Protein AF-A0A7J3J635-F1 (afdb_monomer_lite)

Structure (mmCIF, N/CA/C/O backbone):
data_AF-A0A7J3J635-F1
#
_entry.id   AF-A0A7J3J635-F1
#
loop_
_atom_site.group_PDB
_atom_site.id
_atom_site.type_symbol
_atom_site.label_atom_id
_atom_site.label_alt_id
_atom_site.label_comp_id
_atom_site.label_asym_id
_atom_site.label_entity_id
_atom_site.label_seq_id
_atom_site.pdbx_PDB_ins_code
_atom_site.Cartn_x
_atom_site.Cartn_y
_atom_site.Cartn_z
_atom_site.occupancy
_atom_site.B_iso_or_equiv
_atom_site.auth_seq_id
_atom_site.auth_comp_id
_atom_site.auth_asym_id
_atom_site.auth_atom_id
_atom_site.pdbx_PDB_model_num
ATOM 1 N N . LEU A 1 1 ? -14.406 -4.611 -4.468 1.00 80.88 1 LEU A N 1
ATOM 2 C CA . LEU A 1 1 ? -14.135 -4.874 -5.908 1.00 80.88 1 LEU A CA 1
ATOM 3 C C . LEU A 1 1 ? -15.236 -5.768 -6.477 1.00 80.88 1 LEU A C 1
ATOM 5 O O . LEU A 1 1 ? -15.612 -6.708 -5.791 1.00 80.88 1 LEU A O 1
ATOM 9 N N . LYS A 1 2 ? -15.754 -5.501 -7.689 1.00 93.38 2 LYS A N 1
ATOM 10 C CA . LYS A 1 2 ? -16.903 -6.240 -8.267 1.00 93.38 2 LYS A CA 1
ATOM 11 C C . LYS A 1 2 ? -16.662 -7.753 -8.391 1.00 93.38 2 LYS A C 1
ATOM 13 O O . LYS A 1 2 ? -17.559 -8.522 -8.088 1.00 93.38 2 LYS A O 1
ATOM 18 N N . LEU A 1 3 ? -15.454 -8.170 -8.784 1.00 95.88 3 LEU A N 1
ATOM 19 C CA . LEU A 1 3 ? -15.108 -9.591 -8.946 1.00 95.88 3 LEU A CA 1
ATOM 20 C C . LEU A 1 3 ? -15.043 -10.335 -7.606 1.00 95.88 3 LEU A C 1
ATOM 22 O O . LEU A 1 3 ? -15.633 -11.401 -7.479 1.00 95.88 3 LEU A O 1
ATOM 26 N N . LEU A 1 4 ? -14.418 -9.736 -6.586 1.00 95.38 4 LEU A N 1
ATOM 27 C CA . LEU A 1 4 ? -14.423 -10.303 -5.231 1.00 95.38 4 LEU A CA 1
ATOM 28 C C . LEU A 1 4 ? -15.845 -10.358 -4.651 1.00 95.38 4 LEU A C 1
ATOM 30 O O . LEU A 1 4 ? -16.228 -11.349 -4.042 1.00 95.38 4 LEU A O 1
ATOM 34 N N . ALA A 1 5 ? -16.656 -9.319 -4.886 1.00 93.00 5 ALA A N 1
ATOM 35 C CA . ALA A 1 5 ? -18.061 -9.297 -4.471 1.00 93.00 5 ALA A CA 1
ATOM 36 C C . ALA A 1 5 ? -18.913 -10.360 -5.192 1.00 93.00 5 ALA A C 1
ATOM 38 O O . ALA A 1 5 ? -19.912 -10.812 -4.645 1.00 93.00 5 ALA A O 1
ATOM 39 N N . ALA A 1 6 ? -18.502 -10.781 -6.391 1.00 95.31 6 ALA A N 1
ATOM 40 C CA . ALA A 1 6 ? -19.096 -11.894 -7.128 1.00 95.31 6 ALA A CA 1
ATOM 41 C C . ALA A 1 6 ? -18.564 -13.275 -6.685 1.00 95.31 6 ALA A C 1
ATOM 43 O O . ALA A 1 6 ? -18.900 -14.281 -7.302 1.00 95.31 6 ALA A O 1
ATOM 44 N N . GLY A 1 7 ? -17.741 -13.334 -5.632 1.00 95.50 7 GLY A N 1
ATOM 45 C CA . GLY A 1 7 ? -17.258 -14.577 -5.026 1.00 95.50 7 GLY A CA 1
ATOM 46 C C . GLY A 1 7 ? -15.943 -15.117 -5.587 1.00 95.50 7 GLY A C 1
ATOM 47 O O . GLY A 1 7 ? -15.506 -16.181 -5.152 1.00 95.50 7 GLY A O 1
ATOM 48 N N . LEU A 1 8 ? -15.291 -14.412 -6.519 1.00 97.75 8 LEU A N 1
ATOM 49 C CA . LEU A 1 8 ? -13.986 -14.836 -7.031 1.00 97.75 8 LEU A CA 1
ATOM 50 C C . LEU A 1 8 ? -12.904 -14.661 -5.961 1.00 97.75 8 LEU A C 1
ATOM 52 O O . LEU A 1 8 ? -12.921 -13.689 -5.201 1.00 97.75 8 LEU A O 1
ATOM 56 N N . THR A 1 9 ? -11.925 -15.566 -5.950 1.00 98.12 9 THR A N 1
ATOM 57 C CA . THR A 1 9 ? -10.706 -15.381 -5.149 1.00 98.12 9 THR A CA 1
ATOM 58 C C . THR A 1 9 ? -9.853 -14.237 -5.717 1.00 98.12 9 THR A C 1
ATOM 60 O O . THR A 1 9 ? -10.005 -13.884 -6.894 1.00 98.12 9 THR A O 1
ATOM 63 N N . PRO A 1 10 ? -8.931 -13.655 -4.930 1.00 98.25 10 PRO A N 1
ATOM 64 C CA . PRO A 1 10 ? -7.950 -12.691 -5.426 1.00 98.25 10 PRO A CA 1
ATOM 65 C C . PRO A 1 10 ? -7.209 -13.160 -6.681 1.00 98.25 10 PRO A C 1
ATOM 67 O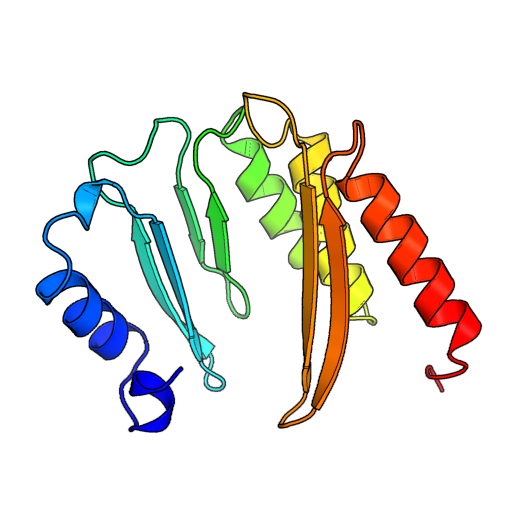 O . PRO A 1 10 ? -7.067 -12.384 -7.622 1.00 98.25 10 PRO A O 1
ATOM 70 N N . GLU A 1 11 ? -6.810 -14.430 -6.744 1.00 98.19 11 GLU A N 1
ATOM 71 C CA . GLU A 1 11 ? -6.091 -15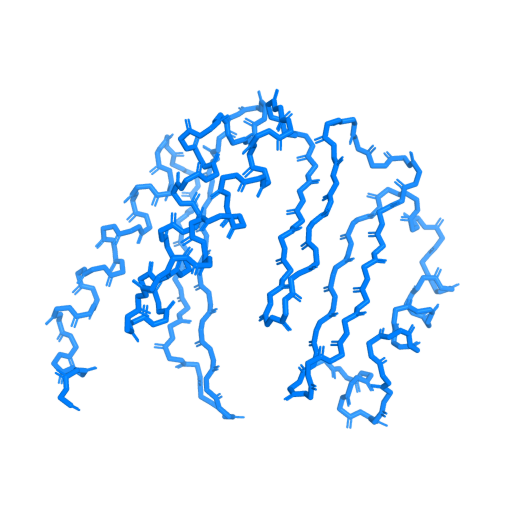.015 -7.881 1.00 98.19 11 GLU A CA 1
ATOM 72 C C . GLU A 1 11 ? -6.981 -15.088 -9.124 1.00 98.19 11 GLU A C 1
ATOM 74 O O . GLU A 1 11 ? -6.574 -14.654 -10.200 1.00 98.19 11 GLU A O 1
ATOM 79 N N . GLN A 1 12 ? -8.220 -15.572 -8.980 1.00 98.31 12 GLN A N 1
ATOM 80 C CA . GLN A 1 12 ? -9.187 -15.632 -10.082 1.00 98.31 12 GLN A CA 1
ATOM 81 C C . GLN A 1 12 ? -9.530 -14.232 -10.604 1.00 98.31 12 GLN A C 1
ATOM 83 O O . GLN A 1 12 ? -9.602 -14.007 -11.814 1.00 98.31 12 GLN A O 1
ATOM 88 N N . ALA A 1 13 ? -9.738 -13.279 -9.691 1.00 98.25 13 ALA A N 1
ATOM 89 C CA . ALA A 1 13 ? -10.004 -11.893 -10.041 1.00 98.25 13 ALA A CA 1
ATOM 90 C C . ALA A 1 13 ? -8.811 -11.280 -10.787 1.00 98.25 13 ALA A C 1
ATOM 92 O O . ALA A 1 13 ? -9.005 -10.654 -11.828 1.00 98.25 13 ALA A O 1
ATOM 93 N N . LEU A 1 14 ? -7.588 -11.503 -10.299 1.00 98.12 14 LEU A N 1
ATOM 94 C CA . LEU A 1 14 ? -6.364 -11.021 -10.928 1.00 98.12 14 LEU A CA 1
ATOM 95 C C . LEU A 1 14 ? -6.180 -11.614 -12.329 1.00 98.12 14 LEU A C 1
ATOM 97 O O . LEU A 1 14 ? -5.990 -10.864 -13.280 1.00 98.12 14 LEU A O 1
ATOM 101 N N . GLN A 1 15 ? -6.313 -12.933 -12.486 1.00 98.12 15 GLN A N 1
ATOM 102 C CA . GLN A 1 15 ? -6.205 -13.600 -13.788 1.00 98.12 15 GLN A CA 1
ATOM 103 C C . GLN A 1 15 ? -7.201 -13.041 -14.805 1.00 98.12 15 GLN A C 1
ATOM 105 O O . GLN A 1 15 ? -6.826 -12.764 -15.945 1.00 98.12 15 GLN A O 1
ATOM 110 N N . LYS A 1 16 ? -8.454 -12.823 -14.389 1.00 97.75 16 LYS A N 1
ATOM 111 C CA . LYS A 1 16 ? -9.478 -12.231 -15.253 1.00 97.75 16 LYS A CA 1
ATOM 112 C C . LYS A 1 16 ? -9.107 -10.811 -15.689 1.00 97.75 16 LYS A C 1
ATOM 114 O O . LYS A 1 16 ? -9.201 -10.506 -16.872 1.00 97.75 16 LYS A O 1
ATOM 119 N N . LEU A 1 17 ? -8.648 -9.969 -14.761 1.00 97.00 17 LEU A N 1
ATOM 120 C CA . LEU A 1 17 ? -8.222 -8.599 -15.067 1.00 97.00 17 LEU A CA 1
ATOM 121 C C . LEU A 1 17 ? -7.019 -8.574 -16.024 1.00 97.00 17 LEU A C 1
ATOM 123 O O . LEU A 1 17 ? -7.012 -7.807 -16.980 1.00 97.00 17 LEU A O 1
ATOM 127 N N . LEU A 1 18 ? -6.025 -9.439 -15.807 1.00 97.88 18 LEU A N 1
ATOM 128 C CA . LEU A 1 18 ? -4.820 -9.517 -16.641 1.00 97.88 18 LEU A CA 1
ATOM 129 C C . LEU A 1 18 ? -5.088 -10.080 -18.046 1.00 97.88 18 LEU A C 1
ATOM 131 O O . LEU A 1 18 ? -4.381 -9.735 -18.995 1.00 97.88 18 LEU A O 1
ATOM 135 N N . ALA A 1 19 ? -6.085 -10.955 -18.195 1.00 97.75 19 ALA A N 1
ATOM 136 C CA . ALA A 1 19 ? -6.508 -11.456 -19.501 1.00 97.75 19 ALA A CA 1
ATOM 137 C C . ALA A 1 19 ? -7.167 -10.358 -20.354 1.00 97.75 19 ALA A C 1
ATOM 139 O O . ALA A 1 19 ? -7.057 -10.385 -21.578 1.00 97.75 19 ALA A O 1
ATOM 140 N N . GLU A 1 20 ? -7.826 -9.393 -19.707 1.00 96.69 20 GLU A N 1
ATOM 141 C CA . GLU A 1 20 ? -8.524 -8.277 -20.353 1.00 96.69 20 GLU A CA 1
ATOM 142 C C . GLU A 1 20 ? -7.622 -7.035 -20.554 1.00 96.69 20 GLU A C 1
ATOM 144 O O . GLU A 1 20 ? -7.973 -6.162 -21.346 1.00 96.69 20 GLU A O 1
ATOM 149 N N . ASP A 1 21 ? -6.455 -6.954 -19.893 1.00 97.94 21 ASP A N 1
ATOM 150 C CA . ASP A 1 21 ? -5.494 -5.847 -20.038 1.00 97.94 21 ASP A CA 1
ATOM 151 C C . ASP A 1 21 ? -4.341 -6.198 -21.011 1.00 97.94 21 ASP A C 1
ATOM 153 O O . ASP A 1 21 ? -3.384 -6.890 -20.631 1.00 97.94 21 ASP A O 1
ATOM 157 N N . PRO A 1 22 ? -4.357 -5.699 -22.267 1.00 97.81 22 PRO A N 1
ATOM 158 C CA . PRO A 1 22 ? -3.250 -5.893 -23.204 1.00 97.81 22 PRO A CA 1
ATOM 159 C C . PRO A 1 22 ? -1.960 -5.187 -22.756 1.00 97.81 22 PRO A C 1
ATOM 161 O O . PRO A 1 22 ? -0.883 -5.545 -23.219 1.00 97.81 22 PRO A O 1
ATOM 164 N N . GLN A 1 23 ? -2.050 -4.215 -21.844 1.00 97.88 23 GLN A N 1
ATOM 165 C CA . GLN A 1 23 ? -0.922 -3.484 -21.273 1.00 97.88 23 GLN A CA 1
ATOM 166 C C . GLN A 1 23 ? -0.521 -4.009 -19.889 1.00 97.88 23 GLN A C 1
ATOM 168 O O . GLN A 1 23 ? 0.180 -3.310 -19.159 1.00 97.88 23 GLN A O 1
ATOM 173 N N . LYS A 1 24 ? -0.934 -5.224 -19.501 1.00 98.12 24 LYS A N 1
ATOM 174 C CA . LYS A 1 24 ? -0.611 -5.777 -18.178 1.00 98.12 24 LYS A CA 1
ATOM 175 C C . LYS A 1 24 ? 0.873 -5.674 -17.820 1.00 98.12 24 LYS A C 1
ATOM 177 O O . LYS A 1 24 ? 1.185 -5.373 -16.680 1.00 98.12 24 LYS A O 1
ATOM 182 N N . GLU A 1 25 ? 1.790 -5.823 -18.774 1.00 98.31 25 GLU A N 1
ATOM 183 C CA . GLU A 1 25 ? 3.229 -5.847 -18.484 1.00 98.31 25 GLU A CA 1
ATOM 184 C C . GLU A 1 25 ? 3.776 -4.535 -17.899 1.00 98.31 25 GLU A C 1
ATOM 186 O O . GLU A 1 25 ? 4.796 -4.564 -17.215 1.00 98.31 25 GLU A O 1
ATOM 191 N N . ILE A 1 26 ? 3.082 -3.404 -18.071 1.00 97.88 26 ILE A N 1
ATOM 192 C CA . ILE A 1 26 ? 3.440 -2.117 -17.443 1.00 97.88 26 ILE A CA 1
ATOM 193 C C . ILE A 1 26 ? 2.699 -1.861 -16.117 1.00 97.88 26 ILE A C 1
ATOM 195 O O . ILE A 1 26 ? 2.770 -0.760 -15.567 1.00 97.88 26 ILE A O 1
ATOM 199 N N . ARG A 1 27 ? 1.937 -2.836 -15.606 1.00 97.75 27 ARG A N 1
ATOM 200 C CA . ARG A 1 27 ? 1.123 -2.713 -14.389 1.00 97.75 27 ARG A CA 1
ATOM 201 C C . ARG A 1 27 ? 1.762 -3.433 -13.209 1.00 97.75 27 ARG A C 1
ATOM 203 O O . ARG A 1 27 ? 2.413 -4.465 -13.354 1.00 97.75 27 ARG A O 1
ATOM 210 N N . GLN A 1 28 ? 1.471 -2.919 -12.022 1.00 98.00 28 GLN A N 1
ATOM 211 C CA . GLN A 1 28 ? 1.701 -3.601 -10.757 1.00 98.00 28 GLN A CA 1
ATOM 212 C C . GLN A 1 28 ? 0.387 -3.609 -9.973 1.00 98.00 28 GLN A C 1
ATOM 214 O O . GLN A 1 28 ? -0.267 -2.571 -9.864 1.00 98.00 28 GLN A O 1
ATOM 219 N N . VAL A 1 29 ? -0.034 -4.775 -9.484 1.00 97.94 29 VAL A N 1
ATOM 220 C CA . VAL A 1 29 ? -1.340 -4.973 -8.840 1.00 97.94 29 VAL A CA 1
ATOM 221 C C . VAL A 1 29 ? -1.185 -5.910 -7.649 1.00 97.94 29 VAL A C 1
ATOM 223 O O . VAL A 1 29 ? -0.563 -6.960 -7.768 1.00 97.94 29 VAL A O 1
ATOM 226 N N . ALA A 1 30 ? -1.803 -5.560 -6.524 1.00 98.25 30 ALA A N 1
ATOM 227 C CA . ALA A 1 30 ? -1.982 -6.441 -5.377 1.00 98.25 30 ALA A CA 1
ATOM 228 C C . ALA A 1 30 ? -3.463 -6.491 -4.992 1.00 98.25 30 ALA A C 1
ATOM 230 O O . ALA A 1 30 ? -4.156 -5.472 -5.012 1.00 98.25 30 ALA A O 1
ATOM 231 N N . ILE A 1 31 ? -3.950 -7.680 -4.652 1.00 98.12 31 ILE A N 1
ATOM 232 C CA . ILE A 1 31 ? -5.322 -7.929 -4.216 1.00 98.12 31 ILE A CA 1
ATOM 233 C C . ILE A 1 31 ? -5.261 -8.794 -2.963 1.00 98.12 31 ILE A C 1
ATOM 235 O O . ILE A 1 31 ? -4.633 -9.847 -2.967 1.00 98.12 31 ILE A O 1
ATOM 239 N N . MET A 1 32 ? -5.956 -8.368 -1.915 1.00 97.19 32 MET A N 1
ATOM 240 C CA . MET A 1 32 ? -6.204 -9.150 -0.710 1.00 97.19 32 MET A CA 1
ATOM 241 C C . MET A 1 32 ? -7.705 -9.142 -0.422 1.00 97.19 32 MET A C 1
ATOM 243 O O . MET A 1 32 ? -8.376 -8.137 -0.675 1.00 97.19 32 MET A O 1
ATOM 247 N N . ASP A 1 33 ? -8.237 -10.248 0.092 1.00 95.12 33 ASP A N 1
ATOM 248 C CA . ASP A 1 33 ? -9.619 -10.315 0.569 1.00 95.12 33 ASP A CA 1
ATOM 249 C C . ASP A 1 33 ? -9.727 -10.454 2.097 1.00 95.12 33 ASP A C 1
ATOM 251 O O . ASP A 1 33 ? -8.740 -10.647 2.803 1.00 95.12 33 ASP A O 1
ATOM 255 N N . PHE A 1 34 ? -10.957 -10.380 2.615 1.00 90.69 34 PHE A N 1
ATOM 256 C CA . PHE A 1 34 ? -11.248 -10.474 4.052 1.00 90.69 34 PHE A CA 1
ATOM 257 C C . PHE A 1 34 ? -10.972 -11.855 4.670 1.00 90.69 34 PHE A C 1
ATOM 259 O O . PHE A 1 34 ? -11.058 -11.997 5.885 1.00 90.69 34 PHE A O 1
ATOM 266 N N . THR A 1 35 ? -10.672 -12.871 3.855 1.00 91.94 35 THR A N 1
ATOM 267 C CA . THR A 1 35 ? -10.267 -14.207 4.323 1.00 91.94 35 THR A CA 1
ATOM 268 C C . THR A 1 35 ? -8.747 -14.370 4.366 1.00 91.94 35 THR A C 1
ATOM 270 O O . THR A 1 35 ? -8.261 -15.441 4.714 1.00 91.94 35 THR A O 1
ATOM 273 N N . GLY A 1 36 ? -7.994 -13.324 4.006 1.00 94.75 36 GLY A N 1
ATOM 274 C CA . GLY A 1 36 ? -6.533 -13.318 4.011 1.00 94.75 36 GLY A CA 1
ATOM 275 C C . GLY A 1 36 ? -5.893 -13.913 2.755 1.00 94.75 36 GLY A C 1
ATOM 276 O O . GLY A 1 36 ? -4.662 -13.984 2.691 1.00 94.75 36 GLY A O 1
ATOM 277 N N . ARG A 1 37 ? -6.687 -14.307 1.744 1.00 97.56 37 ARG A N 1
ATOM 278 C CA . ARG A 1 37 ? -6.163 -14.732 0.434 1.00 97.56 37 ARG A CA 1
ATOM 279 C C . ARG A 1 37 ? -5.565 -13.526 -0.282 1.00 97.56 37 ARG A C 1
ATOM 281 O O . ARG A 1 37 ? -6.058 -12.405 -0.125 1.00 97.56 37 ARG A O 1
ATOM 288 N N . LYS A 1 38 ? -4.502 -13.748 -1.055 1.00 98.25 38 LYS A N 1
ATOM 289 C CA . LYS A 1 38 ? -3.646 -12.690 -1.598 1.00 98.25 38 LYS A CA 1
ATOM 290 C C . LYS A 1 38 ? -3.143 -13.064 -2.987 1.00 98.25 38 LYS A C 1
ATOM 292 O O . LYS A 1 38 ? -2.578 -14.133 -3.164 1.00 98.25 38 LYS A O 1
ATOM 297 N N . ALA A 1 39 ? -3.239 -12.132 -3.928 1.00 98.31 39 ALA A N 1
ATOM 298 C CA . ALA A 1 39 ? -2.662 -12.263 -5.258 1.00 98.31 39 ALA A CA 1
ATOM 299 C C . ALA A 1 39 ? -1.900 -10.990 -5.635 1.00 98.31 39 ALA A C 1
ATOM 301 O O . ALA A 1 39 ? -2.394 -9.881 -5.426 1.00 98.31 39 ALA A O 1
ATOM 302 N N . VAL A 1 40 ? -0.708 -11.148 -6.207 1.00 98.50 40 VAL A N 1
ATOM 303 C CA . VAL A 1 40 ? 0.145 -10.039 -6.650 1.00 98.50 40 VAL A CA 1
ATOM 304 C C . VAL A 1 40 ? 0.615 -10.299 -8.073 1.00 98.50 40 VAL A C 1
ATOM 306 O O . VAL A 1 40 ? 0.850 -11.441 -8.464 1.00 98.50 40 VAL A O 1
ATOM 309 N N . PHE A 1 41 ? 0.733 -9.235 -8.855 1.00 98.38 41 PHE A N 1
ATOM 310 C CA . PHE A 1 41 ? 1.318 -9.256 -10.183 1.00 98.38 41 PHE A CA 1
ATOM 311 C C . PHE A 1 41 ? 2.210 -8.032 -10.375 1.00 98.38 41 PHE A C 1
ATOM 313 O O . PHE A 1 41 ? 1.773 -6.896 -10.176 1.00 98.38 41 PHE A O 1
ATOM 320 N N . THR A 1 42 ? 3.438 -8.278 -10.821 1.00 98.12 42 THR A N 1
ATOM 321 C CA . THR A 1 42 ? 4.403 -7.257 -11.225 1.00 98.12 42 THR A CA 1
ATOM 322 C C . THR A 1 42 ? 4.798 -7.545 -12.672 1.00 98.12 42 THR A C 1
ATOM 324 O O . THR A 1 42 ? 5.536 -8.494 -12.937 1.00 98.12 42 THR A O 1
ATOM 327 N N . GLY A 1 43 ? 4.290 -6.744 -13.611 1.00 97.88 43 GLY A N 1
ATOM 328 C CA . GLY A 1 43 ? 4.534 -6.937 -15.038 1.00 97.88 43 GLY A CA 1
ATOM 329 C C . GLY A 1 43 ? 6.007 -6.796 -15.430 1.00 97.88 43 GLY A C 1
ATOM 330 O O . GLY A 1 43 ? 6.798 -6.122 -14.757 1.00 97.88 43 GLY A O 1
ATOM 331 N N . ALA A 1 44 ? 6.393 -7.438 -16.534 1.00 97.12 44 ALA A N 1
ATOM 332 C CA . ALA A 1 44 ? 7.782 -7.493 -16.977 1.00 97.12 44 ALA A CA 1
ATOM 333 C C . ALA A 1 44 ? 8.369 -6.104 -17.298 1.00 97.12 44 ALA A C 1
ATOM 335 O O . ALA A 1 44 ? 9.566 -5.884 -17.079 1.00 97.12 44 ALA A O 1
ATOM 336 N N . GLU A 1 45 ? 7.530 -5.160 -17.730 1.00 97.44 45 GLU A N 1
ATOM 337 C CA . GLU A 1 45 ? 7.882 -3.804 -18.171 1.00 97.44 45 GLU A CA 1
ATOM 338 C C . GLU A 1 45 ? 7.674 -2.717 -17.102 1.00 97.44 45 GLU A C 1
ATOM 340 O O . GLU A 1 45 ? 7.942 -1.541 -17.354 1.00 97.44 45 GLU A O 1
ATOM 345 N N . VAL A 1 46 ? 7.249 -3.074 -15.885 1.00 97.12 46 VAL A N 1
ATOM 346 C CA . VAL A 1 46 ? 7.234 -2.134 -14.750 1.00 97.12 46 VAL A CA 1
ATOM 347 C C . VAL A 1 46 ? 8.646 -1.547 -14.560 1.0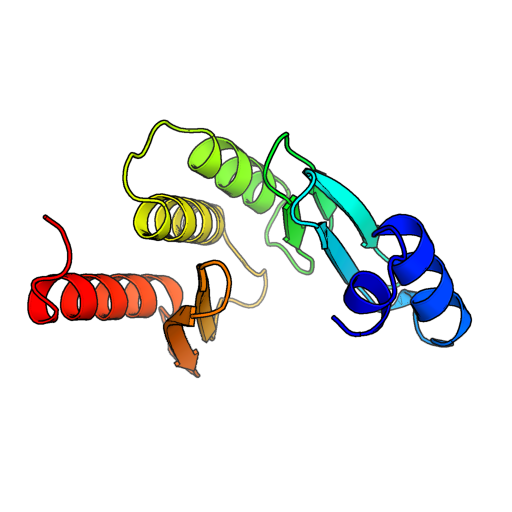0 97.12 46 VAL A C 1
ATOM 349 O O . VAL A 1 46 ? 9.634 -2.246 -14.762 1.00 97.12 46 VAL A O 1
ATOM 352 N N . PRO A 1 47 ? 8.845 -0.281 -14.182 1.00 93.88 47 PRO A N 1
ATOM 353 C CA . PRO A 1 47 ? 10.208 0.223 -14.028 1.00 93.88 47 PRO A CA 1
ATOM 354 C C . PRO A 1 47 ? 11.037 -0.564 -12.996 1.00 93.88 47 PRO A C 1
ATOM 356 O O . PRO A 1 47 ? 10.487 -1.154 -12.068 1.00 93.88 47 PRO A O 1
ATOM 359 N N . LYS A 1 48 ? 12.367 -0.581 -13.166 1.00 91.56 48 LYS A N 1
ATOM 360 C CA . LYS A 1 48 ? 13.301 -1.285 -12.266 1.00 91.56 48 LYS A CA 1
ATOM 361 C C . LYS A 1 48 ? 13.228 -0.754 -10.828 1.00 91.56 48 LYS A C 1
ATOM 363 O O . LYS A 1 48 ? 12.588 0.261 -10.560 1.00 91.56 48 LYS A O 1
ATOM 368 N N . GLU A 1 49 ? 13.887 -1.468 -9.915 1.00 94.25 49 GLU A N 1
ATOM 369 C CA . GLU A 1 49 ? 13.755 -1.254 -8.471 1.00 94.25 49 GLU A CA 1
ATOM 370 C C . GLU A 1 49 ? 12.281 -1.379 -8.040 1.00 94.25 49 GLU A C 1
ATOM 372 O O . GLU A 1 49 ? 11.667 -0.463 -7.496 1.00 94.25 49 GLU A O 1
ATOM 377 N N . ARG A 1 50 ? 11.707 -2.542 -8.367 1.00 96.00 50 ARG A N 1
ATOM 378 C CA . ARG A 1 50 ? 10.323 -2.943 -8.111 1.00 96.00 50 ARG A CA 1
ATOM 379 C C . ARG A 1 50 ? 10.284 -4.249 -7.337 1.00 96.00 50 ARG A C 1
ATOM 381 O O . ARG A 1 50 ? 11.220 -5.041 -7.434 1.00 96.00 50 ARG A O 1
ATOM 388 N N . GLY A 1 51 ? 9.182 -4.491 -6.651 1.00 96.44 51 GLY A N 1
ATOM 389 C CA . GLY A 1 51 ? 8.914 -5.774 -6.029 1.00 96.44 51 GLY A CA 1
ATOM 390 C C . GLY A 1 51 ? 7.705 -5.736 -5.116 1.00 96.44 51 GLY A C 1
ATOM 391 O O . GLY A 1 51 ? 6.948 -4.757 -5.074 1.00 96.44 51 GLY A O 1
ATOM 392 N N . GLU A 1 52 ? 7.582 -6.815 -4.362 1.00 97.50 52 GLU A N 1
ATOM 393 C CA . GLU A 1 52 ? 6.495 -7.062 -3.443 1.00 97.50 52 GLU A CA 1
ATOM 394 C C . GLU A 1 52 ? 6.984 -7.848 -2.224 1.00 97.50 52 GLU A C 1
ATOM 396 O O . GLU A 1 52 ? 7.914 -8.647 -2.314 1.00 97.50 52 GLU A O 1
ATOM 401 N N . ILE A 1 53 ? 6.327 -7.629 -1.089 1.00 98.38 53 ILE A N 1
ATOM 402 C CA . ILE A 1 53 ? 6.415 -8.466 0.105 1.00 98.38 53 ILE A CA 1
ATOM 403 C C . ILE A 1 53 ? 4.989 -8.858 0.475 1.00 98.38 53 ILE A C 1
ATOM 405 O O . ILE A 1 53 ? 4.114 -8.003 0.630 1.00 98.38 53 ILE A O 1
ATOM 409 N N . VAL A 1 54 ? 4.759 -10.163 0.582 1.00 98.38 54 VAL A N 1
ATOM 410 C CA . VAL A 1 54 ? 3.459 -10.760 0.889 1.00 98.38 54 VAL A CA 1
ATOM 411 C C . VAL A 1 54 ? 3.542 -11.329 2.301 1.00 98.38 54 VAL A C 1
ATOM 413 O O . VAL A 1 54 ? 4.163 -12.369 2.506 1.00 98.38 54 VAL A O 1
ATOM 416 N N . GLY A 1 55 ? 2.956 -10.621 3.265 1.00 97.38 55 GLY A N 1
ATOM 417 C CA . GLY A 1 55 ? 2.933 -11.020 4.670 1.00 97.38 55 GLY A CA 1
ATOM 418 C C . GLY A 1 55 ? 1.681 -11.811 5.049 1.00 97.38 55 GLY A C 1
ATOM 419 O O . GLY A 1 55 ? 0.816 -12.100 4.214 1.00 97.38 55 GLY A O 1
ATOM 420 N N . GLU A 1 56 ? 1.561 -12.135 6.337 1.00 94.88 56 GLU A N 1
ATOM 421 C CA . GLU A 1 56 ? 0.429 -12.905 6.870 1.00 94.88 56 GLU A CA 1
ATOM 422 C C . GLU A 1 56 ? -0.903 -12.162 6.691 1.00 94.88 56 GLU A C 1
ATOM 424 O O . GLU A 1 56 ? -1.864 -12.722 6.170 1.00 94.88 56 GLU A O 1
ATOM 429 N N . ASP A 1 57 ? -0.950 -10.869 7.003 1.00 94.62 57 ASP A N 1
ATOM 430 C CA . ASP A 1 57 ? -2.154 -10.030 6.958 1.00 94.62 57 ASP A CA 1
ATOM 431 C C . ASP A 1 57 ? -1.952 -8.719 6.176 1.00 94.62 57 ASP A C 1
ATOM 433 O O . ASP A 1 57 ? -2.801 -7.828 6.213 1.00 94.62 57 ASP A O 1
ATOM 437 N N . TYR A 1 58 ? -0.866 -8.613 5.400 1.00 97.69 58 TYR A N 1
ATOM 438 C CA . TYR A 1 58 ? -0.588 -7.445 4.560 1.00 97.69 58 TYR A CA 1
ATOM 439 C C . TYR A 1 58 ? 0.079 -7.789 3.219 1.00 97.69 58 TYR A C 1
ATOM 441 O O . TYR A 1 58 ? 0.558 -8.899 2.983 1.00 97.69 58 TYR A O 1
ATOM 449 N N . ILE A 1 59 ? 0.114 -6.798 2.325 1.00 98.56 59 ILE A N 1
ATOM 450 C CA . ILE A 1 59 ? 0.960 -6.792 1.129 1.00 98.56 59 ILE A CA 1
ATOM 451 C C . ILE A 1 59 ? 1.614 -5.412 1.033 1.00 98.56 59 ILE A C 1
ATOM 453 O O . ILE A 1 59 ? 0.916 -4.399 1.098 1.00 98.56 59 ILE A O 1
ATOM 457 N N . VAL A 1 60 ? 2.929 -5.365 0.828 1.00 98.31 60 VAL A N 1
ATOM 458 C CA . VAL A 1 60 ? 3.643 -4.150 0.408 1.00 98.31 60 VAL A CA 1
ATOM 459 C C . VAL A 1 60 ? 4.078 -4.341 -1.037 1.00 98.31 60 VAL A C 1
ATOM 461 O O . VAL A 1 60 ? 4.719 -5.335 -1.357 1.00 98.31 60 VAL A O 1
ATOM 464 N N . ILE A 1 61 ? 3.752 -3.395 -1.915 1.00 98.06 61 ILE A N 1
ATOM 465 C CA . ILE A 1 61 ? 4.242 -3.377 -3.298 1.00 98.06 61 ILE A CA 1
ATOM 466 C C . ILE A 1 61 ? 4.831 -2.014 -3.632 1.00 98.06 61 ILE A C 1
ATOM 468 O O . ILE A 1 61 ? 4.390 -0.991 -3.107 1.00 98.06 61 ILE A O 1
ATOM 472 N N . GLY A 1 62 ? 5.798 -1.994 -4.542 1.00 97.31 62 GLY A N 1
ATOM 473 C CA . GLY A 1 62 ? 6.361 -0.753 -5.052 1.00 97.31 62 GLY A CA 1
ATOM 474 C C . GLY A 1 62 ? 7.153 -0.936 -6.339 1.00 97.31 62 GLY A C 1
ATOM 475 O O . GLY A 1 62 ? 7.587 -2.038 -6.681 1.00 97.31 62 GLY A O 1
ATOM 476 N N . ASN A 1 63 ? 7.339 0.172 -7.047 1.00 97.25 63 ASN A N 1
ATOM 477 C CA . ASN A 1 63 ? 8.163 0.303 -8.245 1.00 97.25 63 ASN A CA 1
ATOM 478 C C . ASN A 1 63 ? 8.824 1.684 -8.264 1.00 97.25 63 ASN A C 1
ATOM 480 O O . ASN A 1 63 ? 8.416 2.563 -7.505 1.00 97.25 63 ASN A O 1
ATOM 484 N N . LEU A 1 64 ? 9.849 1.864 -9.110 1.00 96.19 64 LEU A N 1
ATOM 485 C CA . LEU A 1 64 ? 10.676 3.079 -9.115 1.00 96.19 64 LEU A CA 1
ATOM 486 C C . LEU A 1 64 ? 11.228 3.416 -7.725 1.00 96.19 64 LEU A C 1
ATOM 488 O O . LEU A 1 64 ? 11.373 4.583 -7.372 1.00 96.19 64 LEU A O 1
ATOM 492 N N . LEU A 1 65 ? 11.539 2.403 -6.923 1.00 97.62 65 LEU A N 1
ATOM 493 C CA . LEU A 1 65 ? 12.027 2.605 -5.568 1.00 97.62 65 LEU A CA 1
ATOM 494 C C . LEU A 1 65 ? 13.484 3.055 -5.591 1.00 97.62 65 LEU A C 1
ATOM 496 O O . LEU A 1 65 ? 14.254 2.744 -6.503 1.00 97.62 65 LEU A O 1
ATOM 500 N N . LYS A 1 66 ? 13.902 3.777 -4.552 1.00 97.19 66 LYS A N 1
ATOM 501 C CA . LYS A 1 66 ? 15.310 4.150 -4.403 1.00 97.19 66 LYS A CA 1
ATOM 502 C C . LYS A 1 66 ? 16.209 2.921 -4.242 1.00 97.19 66 LYS A C 1
ATOM 504 O O . LYS A 1 66 ? 17.348 2.947 -4.706 1.00 97.19 66 LYS A O 1
ATOM 509 N N . ASN A 1 67 ? 15.721 1.891 -3.550 1.00 96.06 67 ASN A N 1
ATOM 510 C CA . ASN A 1 67 ? 16.408 0.628 -3.280 1.00 96.06 67 ASN A CA 1
ATOM 511 C C . ASN A 1 67 ? 15.426 -0.409 -2.683 1.00 96.06 67 ASN A C 1
ATOM 513 O O . ASN A 1 67 ? 14.288 -0.076 -2.356 1.00 96.06 67 ASN A O 1
ATOM 517 N N . VAL A 1 68 ? 15.884 -1.654 -2.509 1.00 91.19 68 VAL A N 1
ATOM 518 C CA . VAL A 1 68 ? 15.076 -2.768 -1.967 1.00 91.19 68 VAL A CA 1
ATOM 519 C C . VAL A 1 68 ? 14.658 -2.590 -0.503 1.00 91.19 68 VAL A C 1
ATOM 521 O O . VAL A 1 68 ? 13.584 -3.055 -0.125 1.00 91.19 68 VAL A O 1
ATOM 524 N N . LYS A 1 69 ? 15.435 -1.848 0.300 1.00 97.06 69 LYS A N 1
ATOM 525 C CA . LYS A 1 69 ? 15.150 -1.640 1.728 1.00 97.06 69 LYS A CA 1
ATOM 526 C C . LYS A 1 69 ? 13.863 -0.864 1.960 1.00 97.06 69 LYS A C 1
ATOM 528 O O . LYS A 1 69 ? 13.319 -0.920 3.050 1.00 97.06 69 LYS A O 1
ATOM 533 N N . VAL A 1 70 ? 13.360 -0.145 0.953 1.00 98.44 70 VAL A N 1
ATOM 534 C CA . VAL A 1 70 ? 12.070 0.547 1.054 1.00 98.44 70 VAL A CA 1
ATOM 535 C C . VAL A 1 70 ? 10.958 -0.444 1.396 1.00 98.44 70 VAL A C 1
ATOM 537 O O . VAL A 1 70 ? 10.230 -0.217 2.355 1.00 98.44 70 VAL A O 1
ATOM 540 N N . LEU A 1 71 ? 10.867 -1.570 0.680 1.00 98.31 71 LEU A N 1
ATOM 541 C CA . LEU A 1 71 ? 9.843 -2.585 0.951 1.00 98.31 71 LEU A CA 1
ATOM 542 C C . LEU A 1 71 ? 10.107 -3.297 2.280 1.00 98.31 71 LEU A C 1
ATOM 544 O O . LEU A 1 71 ? 9.186 -3.450 3.079 1.00 98.31 71 LEU A O 1
ATOM 548 N N . GLU A 1 72 ? 11.360 -3.683 2.534 1.00 98.38 72 GLU A N 1
ATOM 549 C CA . GLU A 1 72 ? 11.767 -4.391 3.757 1.00 98.38 72 GLU A CA 1
ATOM 550 C C . GLU A 1 72 ? 11.459 -3.573 5.019 1.00 98.38 72 GLU A C 1
ATOM 552 O O . GLU A 1 72 ? 10.909 -4.102 5.982 1.00 98.38 72 GLU A O 1
ATOM 557 N N . SER A 1 73 ? 11.746 -2.270 5.002 1.00 98.56 73 SER A N 1
ATOM 558 C CA . SER A 1 73 ? 11.453 -1.368 6.115 1.00 98.56 73 SER A CA 1
ATOM 559 C C . SER A 1 73 ? 9.955 -1.171 6.323 1.00 98.56 73 SER A C 1
ATOM 561 O O . SER A 1 73 ? 9.510 -1.134 7.467 1.00 98.56 73 SER A O 1
ATOM 563 N N . MET A 1 74 ? 9.163 -1.063 5.249 1.00 98.62 74 MET A N 1
ATOM 564 C CA . MET A 1 74 ? 7.701 -0.978 5.365 1.00 98.62 74 MET A CA 1
ATOM 565 C C . MET A 1 74 ? 7.121 -2.247 5.993 1.00 98.62 74 MET A C 1
ATOM 567 O O . MET A 1 74 ? 6.318 -2.153 6.918 1.00 98.62 74 MET A O 1
ATOM 571 N N . ALA A 1 75 ? 7.542 -3.414 5.502 1.00 98.44 75 ALA A N 1
ATOM 572 C CA . ALA A 1 75 ? 7.107 -4.720 5.986 1.00 98.44 75 ALA A CA 1
ATOM 573 C C . ALA A 1 75 ? 7.477 -4.926 7.461 1.00 98.44 75 ALA A C 1
ATOM 575 O O . ALA A 1 75 ? 6.597 -5.115 8.297 1.00 98.44 75 ALA A O 1
ATOM 576 N N . SER A 1 76 ? 8.760 -4.762 7.795 1.00 98.25 76 SER A N 1
ATOM 577 C CA . SER A 1 76 ? 9.270 -4.881 9.165 1.00 98.25 76 SER A CA 1
ATOM 578 C C . SER A 1 76 ? 8.531 -3.951 10.129 1.00 98.25 76 SER A C 1
ATOM 580 O O . SER A 1 76 ? 8.069 -4.367 11.190 1.00 98.25 76 SER A O 1
ATOM 582 N N . ARG A 1 77 ? 8.316 -2.692 9.727 1.00 98.25 77 ARG A N 1
ATOM 583 C CA . ARG A 1 77 ? 7.613 -1.717 10.561 1.00 98.25 77 ARG A CA 1
ATOM 584 C C . ARG A 1 77 ? 6.124 -2.019 10.726 1.00 98.25 77 ARG A C 1
ATOM 586 O O . ARG A 1 77 ? 5.548 -1.644 11.744 1.00 98.25 77 ARG A O 1
ATOM 593 N N . PHE A 1 78 ? 5.492 -2.653 9.741 1.00 98.00 78 PHE A N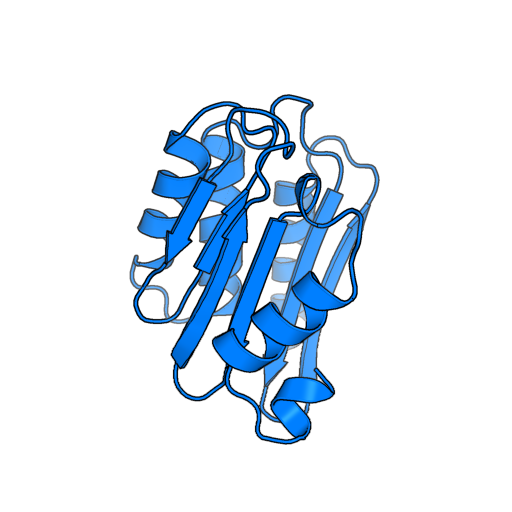 1
ATOM 594 C CA . PHE A 1 78 ? 4.105 -3.096 9.851 1.00 98.00 78 PHE A CA 1
ATOM 595 C C . PHE A 1 78 ? 3.960 -4.280 10.818 1.00 98.00 78 PHE A C 1
ATOM 597 O O . PHE A 1 78 ? 2.969 -4.356 11.540 1.00 98.00 78 PHE A O 1
ATOM 604 N N . GLU A 1 79 ? 4.947 -5.177 10.852 1.00 97.50 79 GLU A N 1
ATOM 605 C CA . GLU A 1 79 ? 4.971 -6.355 11.731 1.00 97.50 79 GLU A CA 1
ATOM 606 C C . GLU A 1 79 ? 5.259 -6.014 13.202 1.00 97.50 79 GLU A C 1
ATOM 608 O O . GLU A 1 79 ? 4.971 -6.813 14.094 1.00 97.50 79 GLU A O 1
ATOM 613 N N . GLU A 1 80 ? 5.784 -4.819 13.488 1.00 96.12 80 GLU A N 1
ATOM 614 C CA . GLU A 1 80 ? 5.922 -4.333 14.859 1.00 96.12 80 GLU A CA 1
ATOM 615 C C . GLU A 1 80 ? 4.554 -4.185 15.556 1.00 96.12 80 GLU A C 1
ATOM 617 O O . GLU A 1 80 ? 3.564 -3.702 14.996 1.00 96.12 80 GLU A O 1
ATOM 622 N N . ASN A 1 81 ? 4.510 -4.538 16.845 1.00 87.38 81 ASN A N 1
ATOM 623 C CA . ASN A 1 81 ? 3.302 -4.405 17.654 1.00 87.38 81 ASN A CA 1
ATOM 624 C C . ASN A 1 81 ? 2.865 -2.936 17.766 1.00 87.38 81 ASN A C 1
ATOM 626 O O . ASN A 1 81 ? 3.540 -2.104 18.370 1.00 87.38 81 ASN A O 1
ATOM 630 N N . CYS A 1 82 ? 1.680 -2.636 17.240 1.00 90.06 82 CYS A N 1
ATOM 631 C CA . CYS A 1 82 ? 1.016 -1.347 17.391 1.00 90.06 82 CYS A CA 1
ATOM 632 C C . CYS A 1 82 ? -0.492 -1.571 17.519 1.00 90.06 82 CYS A C 1
ATOM 634 O O . CYS A 1 82 ? -1.108 -2.126 16.606 1.00 90.06 82 CYS A O 1
ATOM 636 N N . GLU A 1 83 ? -1.084 -1.163 18.643 1.00 88.94 83 GLU A N 1
ATOM 637 C CA . GLU A 1 83 ? -2.511 -1.386 18.925 1.00 88.94 83 GLU A CA 1
ATOM 638 C C . GLU A 1 83 ? -3.420 -0.649 17.935 1.00 88.94 83 GLU A C 1
ATOM 640 O O . GLU A 1 83 ? -4.447 -1.171 17.506 1.00 88.94 83 GLU A O 1
ATOM 645 N N . ASN A 1 84 ? -3.026 0.558 17.524 1.00 93.75 84 ASN A N 1
ATOM 646 C CA . ASN A 1 84 ? -3.803 1.357 16.591 1.00 93.75 84 ASN A CA 1
ATOM 647 C C . ASN A 1 84 ? -3.423 1.024 15.139 1.00 93.75 84 ASN A C 1
ATOM 649 O O . ASN A 1 84 ? -2.336 1.363 14.671 1.00 93.75 84 ASN A O 1
ATOM 653 N N . PHE A 1 85 ? -4.352 0.413 14.401 1.00 94.00 85 PHE A N 1
ATOM 654 C CA . PHE A 1 85 ? -4.140 0.015 13.006 1.00 94.00 85 PHE A CA 1
ATOM 655 C C . PHE A 1 85 ? -3.813 1.191 12.068 1.00 94.00 85 PHE A C 1
ATOM 657 O O . PHE A 1 85 ? -2.966 1.058 11.187 1.00 94.00 85 PHE A O 1
ATOM 664 N N . VAL A 1 86 ? -4.427 2.364 12.277 1.00 95.94 86 VAL A N 1
ATOM 665 C CA . VAL A 1 86 ? -4.128 3.574 11.491 1.00 95.94 86 VAL A CA 1
ATOM 666 C C . VAL A 1 86 ? -2.670 3.982 11.697 1.00 95.94 86 VAL A C 1
ATOM 668 O O . VAL A 1 86 ? -1.956 4.230 10.728 1.00 95.94 86 VAL A O 1
ATOM 671 N N . LEU A 1 87 ? -2.205 4.005 12.951 1.00 95.81 87 LEU A N 1
ATOM 672 C CA . LEU A 1 87 ? -0.811 4.325 13.262 1.00 95.81 87 LEU A CA 1
ATOM 673 C C . LEU A 1 87 ? 0.151 3.263 12.725 1.00 95.81 87 LEU A C 1
ATOM 675 O O . LEU A 1 87 ? 1.212 3.625 12.228 1.00 95.81 87 LEU A O 1
ATOM 679 N N . ARG A 1 88 ? -0.221 1.979 12.751 1.00 97.25 88 ARG A N 1
ATOM 680 C CA . ARG A 1 88 ? 0.571 0.895 12.147 1.00 97.25 88 ARG A CA 1
ATOM 681 C C . ARG A 1 88 ? 0.804 1.130 10.650 1.00 97.25 88 ARG A C 1
ATOM 683 O O . ARG A 1 88 ? 1.946 1.077 10.199 1.00 97.25 88 ARG A O 1
ATOM 690 N N . LEU A 1 89 ? -0.247 1.474 9.897 1.00 97.69 89 LEU A N 1
ATOM 691 C CA . LEU A 1 89 ? -0.144 1.808 8.469 1.00 97.69 89 LEU A CA 1
ATOM 692 C C . LEU A 1 89 ? 0.733 3.043 8.219 1.00 97.69 89 LEU A C 1
ATOM 694 O O . LEU A 1 89 ? 1.585 3.028 7.331 1.00 97.69 89 LEU A O 1
ATOM 698 N N . LEU A 1 90 ? 0.549 4.106 9.007 1.00 97.94 90 LEU A N 1
ATOM 699 C CA . LEU A 1 90 ? 1.347 5.328 8.882 1.00 97.94 90 LEU A CA 1
ATOM 700 C C . LEU A 1 90 ? 2.821 5.104 9.218 1.00 97.94 90 LEU A C 1
ATOM 702 O O . LEU A 1 90 ? 3.694 5.617 8.522 1.00 97.94 90 LEU A O 1
ATOM 706 N N . ASN A 1 91 ? 3.101 4.317 10.255 1.00 98.12 91 ASN A N 1
ATOM 707 C CA . ASN A 1 91 ? 4.453 3.945 10.645 1.00 98.12 91 ASN A CA 1
ATOM 708 C C . ASN A 1 91 ? 5.145 3.161 9.526 1.00 98.12 91 ASN A C 1
ATOM 710 O O . ASN A 1 91 ? 6.281 3.483 9.184 1.00 98.12 91 ASN A O 1
ATOM 714 N N . ALA A 1 92 ? 4.455 2.187 8.924 1.00 98.50 92 ALA A N 1
ATOM 715 C CA . ALA A 1 92 ? 4.970 1.449 7.776 1.00 98.50 92 ALA A CA 1
ATOM 716 C C . ALA A 1 92 ? 5.276 2.387 6.599 1.00 98.50 92 ALA A C 1
ATOM 718 O O . ALA A 1 92 ? 6.395 2.387 6.092 1.00 98.50 92 ALA A O 1
ATOM 719 N N . LEU A 1 93 ? 4.331 3.258 6.223 1.00 98.25 93 LEU A N 1
ATOM 720 C CA . LEU A 1 93 ? 4.529 4.242 5.153 1.00 98.25 93 LEU A CA 1
ATOM 721 C C . LEU A 1 93 ? 5.733 5.161 5.419 1.00 98.25 93 LEU A C 1
ATOM 723 O O . LEU A 1 93 ? 6.551 5.385 4.525 1.00 98.25 93 LEU A O 1
ATOM 727 N N . LYS A 1 94 ? 5.879 5.648 6.657 1.00 98.44 94 LYS A N 1
ATOM 728 C CA . LYS A 1 94 ? 7.008 6.487 7.072 1.00 98.44 94 LYS A CA 1
ATOM 729 C C . LYS A 1 94 ? 8.342 5.756 6.965 1.00 98.44 94 LYS A C 1
ATOM 731 O O . LYS A 1 94 ? 9.298 6.336 6.464 1.00 98.44 94 LYS A O 1
ATOM 736 N N . ALA A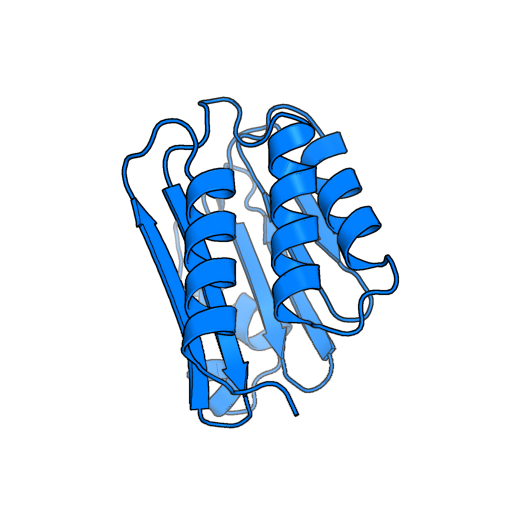 1 95 ? 8.402 4.490 7.376 1.00 98.56 95 ALA A N 1
ATOM 737 C CA . ALA A 1 95 ? 9.618 3.684 7.279 1.00 98.56 95 ALA A CA 1
ATOM 738 C C . ALA A 1 95 ? 10.066 3.467 5.823 1.00 98.56 95 ALA A C 1
ATOM 740 O O . ALA A 1 95 ? 11.266 3.487 5.536 1.00 98.56 95 ALA A O 1
ATOM 741 N N . GLY A 1 96 ? 9.116 3.315 4.895 1.00 98.31 96 GLY A N 1
ATOM 742 C CA . GLY A 1 96 ? 9.400 3.274 3.458 1.00 98.31 96 GLY A CA 1
ATOM 743 C C . GLY A 1 96 ? 9.998 4.583 2.937 1.00 98.31 96 GLY A C 1
ATOM 744 O O . GLY A 1 96 ? 11.051 4.573 2.294 1.00 98.31 96 GLY A O 1
ATOM 745 N N . SER A 1 97 ? 9.361 5.705 3.279 1.00 98.19 97 SER A N 1
ATOM 746 C CA . SER A 1 97 ? 9.826 7.057 2.938 1.00 98.19 97 SER A CA 1
ATOM 747 C C . SER A 1 97 ? 11.240 7.330 3.479 1.00 98.19 97 SER A C 1
ATOM 749 O O . SER A 1 97 ? 12.143 7.691 2.722 1.00 98.19 97 SER A O 1
ATOM 751 N N . ASP A 1 98 ? 11.495 7.013 4.754 1.00 98.25 98 ASP A N 1
ATOM 752 C CA . ASP A 1 98 ? 12.802 7.187 5.412 1.00 98.25 98 ASP A CA 1
ATOM 753 C C . ASP A 1 98 ? 13.905 6.288 4.839 1.00 98.25 98 ASP A C 1
ATOM 755 O O . ASP A 1 98 ? 15.088 6.626 4.893 1.00 98.25 98 ASP A O 1
ATOM 759 N N . SER A 1 99 ? 13.528 5.158 4.241 1.00 98.19 99 SER A N 1
ATOM 760 C CA . SER A 1 99 ? 14.454 4.244 3.556 1.00 98.19 99 SER A CA 1
ATOM 761 C C . SER A 1 99 ? 14.789 4.686 2.124 1.00 98.19 99 SER A C 1
ATOM 763 O O . SER A 1 99 ? 15.528 4.004 1.404 1.00 98.19 99 SER A O 1
ATOM 765 N N . GLY A 1 100 ? 14.265 5.842 1.711 1.00 97.06 100 GLY A N 1
ATOM 766 C CA . GLY A 1 100 ? 14.548 6.510 0.446 1.00 97.06 100 GLY A CA 1
ATOM 767 C C . GLY A 1 100 ? 13.349 6.626 -0.494 1.00 97.06 100 GLY A C 1
ATOM 768 O O . GLY A 1 100 ? 13.479 7.334 -1.491 1.00 97.06 100 GLY A O 1
ATOM 769 N N . GLY A 1 101 ? 12.229 5.956 -0.198 1.00 97.12 101 GLY A N 1
ATOM 770 C CA . GLY A 1 101 ? 10.967 6.078 -0.930 1.00 97.12 101 GLY A CA 1
ATOM 771 C C . GLY A 1 101 ? 11.074 5.892 -2.450 1.00 97.12 101 GLY A C 1
ATOM 772 O O . GLY A 1 101 ? 11.863 5.087 -2.963 1.00 97.12 101 GLY A O 1
ATOM 773 N N . ASP A 1 102 ? 10.256 6.654 -3.179 1.00 96.62 102 ASP A N 1
ATOM 774 C CA . ASP A 1 102 ? 10.310 6.752 -4.641 1.00 96.62 102 ASP A CA 1
ATOM 775 C C . ASP A 1 102 ? 11.602 7.455 -5.093 1.00 96.62 102 ASP A C 1
ATOM 777 O O . ASP A 1 102 ? 11.983 8.519 -4.599 1.00 96.62 102 ASP A O 1
ATOM 781 N N . LYS A 1 103 ? 12.270 6.892 -6.101 1.00 96.19 103 LYS A N 1
ATOM 782 C CA . LYS A 1 103 ? 13.534 7.378 -6.671 1.00 96.19 103 LYS A CA 1
ATOM 783 C C . LYS A 1 103 ? 13.450 8.808 -7.214 1.00 96.19 103 LYS A C 1
ATOM 785 O O . LYS A 1 103 ? 14.485 9.467 -7.325 1.00 96.19 103 LYS A O 1
ATOM 790 N N . ARG A 1 104 ? 12.250 9.275 -7.564 1.00 94.94 104 ARG A N 1
ATOM 791 C CA . ARG A 1 104 ? 11.955 10.621 -8.083 1.00 94.94 104 ARG A CA 1
ATOM 792 C C . ARG A 1 104 ? 11.630 11.629 -6.976 1.00 94.94 104 ARG A C 1
ATOM 794 O O . ARG A 1 104 ? 11.449 12.806 -7.281 1.00 94.94 104 ARG A O 1
ATOM 801 N N . GLY A 1 105 ? 11.556 11.175 -5.726 1.00 94.81 105 GLY A N 1
ATOM 802 C CA . GLY A 1 105 ? 10.980 11.918 -4.614 1.00 94.81 105 GLY A CA 1
ATOM 803 C C . GLY A 1 105 ? 9.465 11.729 -4.534 1.00 94.81 105 GLY A C 1
ATOM 804 O O . GLY A 1 105 ? 8.773 11.548 -5.539 1.00 94.81 105 GLY A O 1
ATOM 805 N N . GLU A 1 106 ? 8.949 11.775 -3.314 1.00 96.00 106 GLU A N 1
ATOM 806 C CA . GLU A 1 106 ? 7.525 11.640 -3.028 1.00 96.00 106 GLU A CA 1
ATOM 807 C C . GLU A 1 106 ? 6.827 12.989 -3.222 1.00 96.00 106 GLU A C 1
ATOM 809 O O . GLU A 1 106 ? 7.277 14.009 -2.710 1.00 96.00 106 GLU A O 1
ATOM 814 N N . LYS A 1 107 ? 5.711 13.003 -3.959 1.00 96.69 107 LYS A N 1
ATOM 815 C CA . LYS A 1 107 ? 4.905 14.221 -4.181 1.00 96.69 107 LYS A CA 1
ATOM 816 C C . LYS A 1 107 ? 3.535 14.176 -3.527 1.00 96.69 107 LYS A C 1
ATOM 818 O O . LYS A 1 107 ? 2.871 15.204 -3.410 1.00 96.69 107 LYS A O 1
ATOM 823 N N . SER A 1 108 ? 3.065 12.986 -3.169 1.00 98.12 108 SER A N 1
ATOM 824 C CA . SER A 1 108 ? 1.729 12.775 -2.621 1.00 98.12 108 SER A CA 1
ATOM 825 C C . SER A 1 108 ? 1.717 11.545 -1.727 1.00 98.12 108 SER A C 1
ATOM 827 O O . SER A 1 108 ? 2.536 10.643 -1.899 1.00 98.12 108 SER A O 1
ATOM 829 N N . ALA A 1 109 ? 0.788 11.517 -0.781 1.00 98.38 109 ALA A N 1
ATOM 830 C CA . ALA A 1 109 ? 0.572 10.400 0.126 1.00 98.38 109 ALA A CA 1
ATOM 831 C C . ALA A 1 109 ? -0.919 10.309 0.459 1.00 98.38 109 ALA A C 1
ATOM 833 O O . ALA A 1 109 ? -1.614 11.323 0.523 1.00 98.38 109 ALA A O 1
ATOM 834 N N . ALA A 1 110 ? -1.423 9.098 0.669 1.00 98.31 110 ALA A N 1
ATOM 835 C CA . ALA A 1 110 ? -2.818 8.882 1.021 1.00 98.31 110 ALA A CA 1
ATOM 836 C C . ALA A 1 110 ? -2.964 7.708 1.983 1.00 98.31 110 ALA A C 1
ATOM 838 O O . ALA A 1 110 ? -2.151 6.784 1.983 1.00 98.31 110 ALA A O 1
ATOM 839 N N . ILE A 1 111 ? -4.037 7.736 2.765 1.00 98.19 111 ILE A N 1
ATOM 840 C CA . ILE A 1 111 ? -4.468 6.624 3.601 1.00 98.19 111 ILE A CA 1
ATOM 841 C C . ILE A 1 111 ? -5.980 6.476 3.497 1.00 98.19 111 ILE A C 1
ATOM 843 O O . ILE A 1 111 ? -6.734 7.445 3.607 1.00 98.19 111 ILE A O 1
ATOM 847 N N . ILE A 1 112 ? -6.417 5.236 3.310 1.00 97.25 112 ILE A N 1
ATOM 848 C CA . ILE A 1 112 ? -7.819 4.854 3.372 1.00 97.25 112 ILE A CA 1
ATOM 849 C C . ILE A 1 112 ? -7.964 3.684 4.340 1.00 97.25 112 ILE A C 1
ATOM 851 O O . ILE A 1 112 ? -7.271 2.678 4.220 1.00 97.25 112 ILE A O 1
ATOM 855 N N . VAL A 1 113 ? -8.863 3.830 5.311 1.00 95.81 113 VAL A N 1
ATOM 856 C CA . VAL A 1 113 ? -9.191 2.799 6.297 1.00 95.81 113 VAL A CA 1
ATOM 857 C C . VAL A 1 113 ? -10.694 2.603 6.299 1.00 95.81 113 VAL A C 1
ATOM 859 O O . VAL A 1 113 ? -11.468 3.552 6.452 1.00 95.81 113 VAL A O 1
ATOM 862 N N . VAL A 1 114 ? -11.102 1.356 6.101 1.00 93.69 114 VAL A N 1
ATOM 863 C CA . VAL A 1 114 ? -12.496 0.953 5.938 1.00 93.69 114 VAL A CA 1
ATOM 864 C C . VAL A 1 114 ? -12.770 -0.188 6.908 1.00 93.69 114 VAL A C 1
ATOM 866 O O . VAL A 1 114 ? -12.054 -1.183 6.905 1.00 93.69 114 VAL A O 1
ATOM 869 N N . ASP A 1 115 ? -13.799 -0.033 7.733 1.00 89.12 115 ASP A N 1
ATOM 870 C CA . ASP A 1 115 ? -14.425 -1.130 8.476 1.00 89.12 115 ASP A CA 1
ATOM 871 C C . ASP A 1 115 ? -15.551 -1.747 7.622 1.00 89.12 115 ASP A C 1
ATOM 873 O O . ASP A 1 115 ? -15.892 -1.194 6.577 1.00 89.12 115 ASP A O 1
ATOM 877 N N . LYS A 1 116 ? -16.157 -2.861 8.054 1.00 84.44 116 LYS A N 1
ATOM 878 C CA . LYS A 1 116 ? -17.142 -3.718 7.352 1.00 84.44 116 LYS A CA 1
ATOM 879 C C . LYS A 1 116 ? -17.992 -3.050 6.261 1.00 84.44 116 LYS A C 1
ATOM 881 O O . LYS A 1 116 ? -18.188 -3.647 5.206 1.00 84.44 116 LYS A O 1
ATOM 886 N N . ALA A 1 117 ? -18.511 -1.845 6.497 1.00 83.12 117 ALA A N 1
ATOM 887 C CA . ALA A 1 117 ? -19.170 -1.043 5.463 1.00 83.12 117 ALA A CA 1
ATOM 888 C C . ALA A 1 117 ? -18.918 0.474 5.577 1.00 83.12 117 ALA A C 1
ATOM 890 O O . ALA A 1 117 ? -19.569 1.257 4.885 1.00 83.12 117 ALA A O 1
ATOM 891 N N . LYS A 1 118 ? -18.014 0.913 6.461 1.00 90.94 118 LYS A N 1
ATOM 892 C CA . LYS A 1 118 ? -17.842 2.331 6.799 1.00 90.94 118 LYS A CA 1
ATOM 893 C C . LYS A 1 118 ? -16.409 2.769 6.553 1.00 90.94 118 LYS A C 1
ATOM 895 O O . LYS A 1 118 ? -15.475 2.199 7.105 1.00 90.94 118 LYS A O 1
ATOM 900 N N . VAL A 1 119 ? -16.249 3.837 5.777 1.00 93.19 119 VAL A N 1
ATOM 901 C CA . VAL A 1 119 ? -14.970 4.544 5.674 1.00 93.19 119 VAL A CA 1
ATOM 902 C C . VAL A 1 119 ? -14.705 5.225 7.016 1.00 93.19 119 VAL A C 1
ATOM 904 O O . VAL A 1 119 ? -15.448 6.121 7.414 1.00 93.19 119 VAL A O 1
ATOM 907 N N . LEU A 1 120 ? -13.682 4.758 7.730 1.00 91.81 120 LEU A N 1
ATOM 908 C CA . LEU A 1 120 ? -13.236 5.338 8.997 1.00 91.81 120 LEU A CA 1
ATOM 909 C C . LEU A 1 120 ? -12.305 6.525 8.760 1.00 91.81 120 LEU A C 1
ATOM 911 O O . LEU A 1 120 ? -12.352 7.505 9.494 1.00 91.81 120 LEU A O 1
ATOM 915 N N . LEU A 1 121 ? -11.469 6.425 7.726 1.00 94.88 121 LEU A N 1
ATOM 916 C CA . LEU A 1 121 ? -10.489 7.435 7.362 1.00 94.88 121 LEU A CA 1
ATOM 917 C C . LEU A 1 121 ? -10.284 7.412 5.849 1.00 94.88 121 LEU A C 1
ATOM 919 O O . LEU A 1 121 ? -10.145 6.343 5.259 1.00 94.88 121 LEU A O 1
ATOM 923 N N . ASN A 1 122 ? -10.258 8.580 5.221 1.00 96.44 122 ASN A N 1
ATOM 924 C CA . ASN A 1 122 ? -9.880 8.734 3.821 1.00 96.44 122 ASN A CA 1
ATOM 925 C C . ASN A 1 122 ? -9.242 10.109 3.661 1.00 96.44 122 ASN A C 1
ATOM 927 O O . ASN A 1 122 ? -9.941 11.110 3.508 1.00 96.44 122 ASN A O 1
ATOM 931 N N . LEU A 1 123 ? -7.921 10.150 3.793 1.00 97.56 123 LEU A N 1
ATOM 932 C CA . LEU A 1 123 ? -7.140 11.376 3.756 1.00 97.56 123 LEU A CA 1
ATOM 933 C C . LEU A 1 123 ? -6.065 11.268 2.690 1.00 97.56 123 LEU A C 1
ATOM 935 O O . LEU A 1 123 ? -5.502 10.200 2.442 1.00 97.56 123 LEU A O 1
ATOM 939 N N . ARG A 1 124 ? -5.782 12.404 2.068 1.00 97.88 124 ARG A N 1
ATOM 940 C CA . ARG A 1 124 ? -4.824 12.513 0.984 1.00 97.88 124 ARG A CA 1
ATOM 941 C C . ARG A 1 124 ? -4.147 13.871 1.034 1.00 97.88 124 ARG A C 1
ATOM 943 O O . ARG A 1 124 ? -4.799 14.886 1.257 1.00 97.88 124 ARG A O 1
ATOM 950 N N . VAL A 1 125 ? -2.844 13.855 0.805 1.00 98.12 125 VAL A N 1
ATOM 951 C CA . VAL A 1 125 ? -1.999 15.029 0.634 1.00 98.12 125 VAL A CA 1
ATOM 952 C C . VAL A 1 125 ? -1.438 14.977 -0.777 1.00 98.12 125 VAL A C 1
ATOM 954 O O . VAL A 1 125 ? -0.746 14.023 -1.135 1.00 98.12 125 VAL A O 1
ATOM 957 N N . ASP A 1 126 ? -1.748 15.996 -1.572 1.00 97.06 126 ASP A N 1
ATOM 958 C CA . ASP A 1 126 ? -1.330 16.114 -2.967 1.00 97.06 126 ASP A CA 1
ATOM 959 C C . ASP A 1 126 ? -0.358 17.275 -3.160 1.00 97.06 126 ASP A C 1
ATOM 961 O O . ASP A 1 126 ? -0.509 18.335 -2.554 1.00 97.06 126 ASP A O 1
ATOM 965 N N . GLU A 1 127 ? 0.613 17.065 -4.049 1.00 95.00 127 GLU A N 1
ATOM 966 C CA . GLU A 1 127 ? 1.586 18.068 -4.494 1.00 95.00 127 GLU A CA 1
ATOM 967 C C . GLU A 1 127 ? 2.257 18.825 -3.338 1.00 95.00 127 GLU A C 1
ATOM 969 O O . GLU A 1 127 ? 2.132 20.045 -3.185 1.00 95.00 127 GLU A O 1
ATOM 974 N N . ARG A 1 128 ? 2.974 18.078 -2.495 1.00 95.25 128 ARG A N 1
ATOM 975 C CA . ARG A 1 128 ? 3.734 18.624 -1.365 1.00 95.25 128 ARG A CA 1
ATOM 976 C C . ARG A 1 128 ? 5.185 18.154 -1.364 1.00 95.25 128 ARG A C 1
ATOM 978 O O . ARG A 1 128 ? 5.448 17.063 -1.864 1.00 95.25 128 ARG A O 1
ATOM 985 N N . PRO A 1 129 ? 6.124 18.940 -0.797 1.00 93.88 129 PRO A N 1
ATOM 986 C CA . PRO A 1 129 ? 7.520 18.524 -0.667 1.00 93.88 129 PRO A CA 1
ATOM 987 C C . PRO A 1 129 ? 7.727 17.340 0.287 1.00 93.88 129 PRO A C 1
ATOM 989 O O . PRO A 1 129 ? 8.593 16.514 0.027 1.00 93.88 129 PRO A O 1
ATOM 992 N N . ASN A 1 130 ? 6.943 17.252 1.371 1.00 95.69 130 ASN A N 1
ATOM 993 C CA . ASN A 1 130 ? 7.061 16.208 2.399 1.00 95.69 130 ASN A CA 1
ATOM 994 C C . ASN A 1 130 ? 5.702 15.528 2.657 1.00 95.69 130 ASN A C 1
ATOM 996 O O . ASN A 1 130 ? 5.180 15.569 3.776 1.00 95.69 130 ASN A O 1
ATOM 1000 N N . PRO A 1 131 ? 5.095 14.907 1.632 1.00 98.12 131 PRO A N 1
ATOM 1001 C CA . PRO A 1 131 ? 3.689 14.511 1.662 1.00 98.12 131 PRO A CA 1
ATOM 1002 C C . PRO A 1 131 ? 3.385 13.444 2.720 1.00 98.12 131 PRO A C 1
ATOM 1004 O O . PRO A 1 131 ? 2.313 13.472 3.316 1.00 98.12 131 PRO A O 1
ATOM 1007 N N . VAL A 1 132 ? 4.320 12.524 2.987 1.00 98.31 132 VAL A N 1
ATOM 1008 C CA . VAL A 1 132 ? 4.147 11.473 4.003 1.00 98.31 132 VAL A CA 1
ATOM 1009 C C . VAL A 1 132 ? 4.093 12.075 5.405 1.00 98.31 132 VAL A C 1
ATOM 1011 O O . VAL A 1 132 ? 3.201 11.739 6.180 1.00 98.31 132 VAL A O 1
ATOM 1014 N N . GLN A 1 133 ? 5.000 13.002 5.727 1.00 98.06 133 GLN A N 1
ATOM 1015 C CA . GLN A 1 133 ? 4.995 13.661 7.033 1.00 98.06 133 GLN A CA 1
ATOM 1016 C C . GLN A 1 133 ? 3.756 14.542 7.214 1.00 98.06 133 GLN A C 1
ATOM 1018 O O . GLN A 1 133 ? 3.151 14.540 8.284 1.00 98.06 133 GLN A O 1
ATOM 1023 N N . GLU A 1 134 ? 3.354 15.266 6.169 1.00 97.94 134 GLU A N 1
ATOM 1024 C CA . GLU A 1 134 ? 2.128 16.064 6.193 1.00 97.94 134 GLU A CA 1
ATOM 1025 C C . GLU A 1 134 ? 0.889 15.185 6.399 1.00 97.94 134 GLU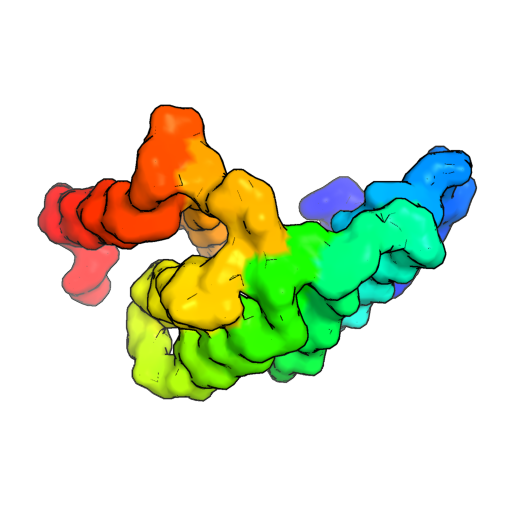 A C 1
ATOM 1027 O O . GLU A 1 134 ? 0.065 15.502 7.253 1.00 97.94 134 GLU A O 1
ATOM 1032 N N . LEU A 1 135 ? 0.793 14.038 5.712 1.00 98.50 135 LEU A N 1
ATOM 1033 C CA . LEU A 1 135 ? -0.306 13.091 5.904 1.00 98.50 135 LEU A CA 1
ATOM 1034 C C . LEU A 1 135 ? -0.374 12.599 7.354 1.00 98.50 135 LEU A C 1
ATOM 1036 O O . LEU A 1 135 ? -1.458 12.568 7.932 1.00 98.50 135 LEU A O 1
ATOM 1040 N N . ILE A 1 136 ? 0.767 12.242 7.952 1.00 97.88 136 ILE A N 1
ATOM 1041 C CA . ILE A 1 136 ? 0.835 11.809 9.355 1.00 97.88 136 ILE A CA 1
ATOM 1042 C C . ILE A 1 136 ? 0.290 12.902 10.274 1.00 97.88 136 ILE A C 1
ATOM 1044 O O . ILE A 1 136 ? -0.568 12.617 11.108 1.00 97.88 136 ILE A O 1
ATOM 1048 N N . ASN A 1 137 ? 0.729 14.148 10.091 1.00 97.19 137 ASN A N 1
ATOM 1049 C CA . ASN A 1 137 ? 0.257 15.275 10.894 1.00 97.19 137 ASN A CA 1
ATOM 1050 C C . ASN A 1 137 ? -1.263 15.456 10.749 1.00 97.19 137 ASN A C 1
ATOM 1052 O O . ASN A 1 137 ? -1.970 15.491 11.755 1.00 97.19 137 ASN A O 1
ATOM 1056 N N . THR A 1 138 ? -1.781 15.460 9.514 1.00 96.50 138 THR A N 1
ATOM 1057 C CA . THR A 1 138 ? -3.223 15.590 9.252 1.00 96.50 138 THR A CA 1
ATOM 1058 C C . THR A 1 138 ? -4.025 14.462 9.904 1.00 96.50 138 THR A C 1
ATOM 1060 O O . THR A 1 138 ? -5.094 14.706 10.464 1.00 96.50 138 THR A O 1
ATOM 1063 N N . VAL A 1 139 ? -3.532 13.221 9.871 1.00 95.56 139 VAL A N 1
ATOM 1064 C CA . VAL A 1 139 ? -4.213 12.089 10.518 1.00 95.56 139 VAL A CA 1
ATOM 1065 C C . VAL A 1 139 ? -4.219 12.249 12.038 1.00 95.56 139 VAL A C 1
ATOM 1067 O O . VAL A 1 139 ? -5.264 12.052 12.656 1.00 95.56 139 VAL A O 1
ATOM 1070 N N . LEU A 1 140 ? -3.094 12.627 12.648 1.00 94.19 140 LEU A N 1
ATOM 1071 C CA . LEU A 1 140 ? -3.004 12.824 14.097 1.00 94.19 140 LEU A CA 1
ATOM 1072 C C . LEU A 1 140 ? -3.940 13.942 14.578 1.00 94.19 140 LEU A C 1
ATOM 1074 O O . LEU A 1 140 ? -4.654 13.755 15.563 1.00 94.19 140 LEU A O 1
ATOM 1078 N N . GLU A 1 141 ? -4.014 15.054 13.846 1.00 92.50 141 GLU A N 1
ATOM 1079 C CA . GLU A 1 141 ? -4.962 16.146 14.107 1.00 92.50 141 GLU A CA 1
ATOM 1080 C C . GLU A 1 141 ? -6.423 15.677 14.009 1.00 92.50 141 GLU A C 1
ATOM 1082 O O . GLU A 1 141 ? -7.252 16.014 14.862 1.00 92.50 141 GLU A O 1
ATOM 1087 N N . ASN A 1 142 ? -6.745 14.852 13.005 1.00 88.12 142 ASN A N 1
ATOM 1088 C CA . ASN A 1 142 ? -8.079 14.267 12.848 1.00 88.12 142 ASN A CA 1
ATOM 1089 C C . ASN A 1 142 ? -8.429 13.320 14.005 1.00 88.12 142 ASN A C 1
ATOM 1091 O O . ASN A 1 142 ? -9.541 13.388 14.530 1.00 88.12 142 ASN A O 1
ATOM 1095 N N . LEU A 1 143 ? -7.496 12.468 14.441 1.00 84.44 143 LEU A N 1
ATOM 1096 C CA . LEU A 1 143 ? -7.716 11.553 15.566 1.00 84.44 143 LEU A CA 1
ATOM 1097 C C . LEU A 1 143 ? -7.941 12.313 16.884 1.00 84.44 143 LEU A C 1
ATOM 1099 O O . LEU A 1 143 ? -8.827 11.946 17.656 1.00 84.44 143 LEU A O 1
ATOM 1103 N N . GLN A 1 144 ? -7.203 13.404 17.113 1.00 78.69 144 GLN A N 1
ATOM 1104 C CA . GLN A 1 144 ? -7.363 14.261 18.294 1.00 78.69 144 GLN A CA 1
ATOM 1105 C C . GLN A 1 144 ? -8.687 15.036 18.284 1.00 78.69 144 GLN A C 1
ATOM 1107 O O . GLN A 1 144 ? -9.364 15.124 19.309 1.00 78.69 144 GLN A O 1
ATOM 1112 N N . SER A 1 145 ? -9.085 15.558 17.122 1.00 73.81 145 SER A N 1
ATOM 1113 C CA . SER A 1 145 ? -10.329 16.322 16.961 1.00 73.81 145 SER A CA 1
ATOM 1114 C C . SER A 1 145 ? -11.580 15.448 17.074 1.00 73.81 145 SER A C 1
ATOM 1116 O O . SER A 1 145 ? -12.653 15.940 17.417 1.00 73.81 145 SER A O 1
ATOM 1118 N N . SER A 1 146 ? -11.452 14.147 16.803 1.00 63.12 146 SER A N 1
ATOM 1119 C CA . SER A 1 146 ? -12.603 13.255 16.676 1.00 63.12 146 SER A CA 1
ATOM 1120 C C . SER A 1 146 ? -13.121 12.660 17.989 1.00 63.12 146 SER A C 1
ATOM 1122 O O . SER A 1 146 ? -14.193 12.067 17.944 1.00 63.12 146 SER A O 1
ATOM 1124 N N . LYS A 1 147 ? -12.424 12.768 19.141 1.00 46.25 147 LYS A N 1
ATOM 1125 C CA . LYS A 1 147 ? -12.814 12.085 20.411 1.00 46.25 147 LYS A CA 1
ATOM 1126 C C . LYS A 1 147 ? -13.388 10.664 20.178 1.00 46.25 147 LYS A C 1
ATOM 1128 O O . LYS A 1 147 ? -14.366 10.256 20.795 1.00 46.25 147 LYS A O 1
ATOM 1133 N N . LEU A 1 148 ? -12.786 9.924 19.248 1.00 43.12 148 LEU A N 1
ATOM 1134 C CA . LEU A 1 148 ? -13.226 8.608 18.776 1.00 43.12 148 LEU A CA 1
ATOM 1135 C C . LEU A 1 148 ? -12.090 7.603 18.978 1.00 43.12 148 LEU A C 1
ATOM 1137 O O . LEU A 1 148 ? -11.706 6.891 18.061 1.00 43.12 148 LEU A O 1
ATOM 1141 N N . VAL A 1 149 ? -11.522 7.590 20.185 1.00 40.44 149 VAL A N 1
ATOM 1142 C CA . VAL A 1 149 ? -10.770 6.449 20.717 1.00 40.44 149 VAL A CA 1
ATOM 1143 C C . VAL A 1 149 ? -11.027 6.395 22.229 1.00 40.44 149 VAL A C 1
ATOM 1145 O O . VAL A 1 149 ? -10.261 6.925 23.030 1.00 40.44 149 VAL A O 1
ATOM 1148 N N . THR A 1 150 ? -12.168 5.815 22.591 1.00 36.59 150 THR A N 1
ATOM 1149 C CA . THR A 1 150 ? -12.377 5.062 23.839 1.00 36.59 150 THR A CA 1
ATOM 1150 C C . THR A 1 150 ? -12.817 3.676 23.435 1.00 36.59 150 THR A C 1
ATOM 1152 O O . THR A 1 150 ? -13.686 3.623 22.531 1.00 36.59 150 THR A O 1
#

Secondary structure (DSSP, 8-state):
-HHHHTT--HHHHHHHHHHH-TTGGG-EEEEE-TT--EEEEE-TTSPSS-EEEE-SS-EEEESSBS-THHHHHHHHHHHS--S-HHHHHHHHHHHHHHTT-BTT----EEEEEEETTEEEEEEEE-S-SSHHHHHHHHHHHHHHHTT---

Radius of gyration: 16.38 Å; chains: 1; bounding box: 36×34×47 Å

Foldseek 3Di:
DVCVVVVDAQVRVVVVVCVVDPPLLQDWDWDADPVQGIDTDHHVNHAPQWDWDRDSRDIDTDGQAPHVVLRVQLVVQLPDDDPDNVVSNLSSNVSSVVVPHHNVADQKDWDWDDDPHDTPDTDMDGGDRCHSVVRVVVVVVVVVVPPPDD

pLDDT: mean 94.19, std 9.92, range [36.59, 98.62]

Sequence (150 aa):
LKLLAAGLTPEQALQKLLAEDPQKEIRQVAIMDFTGRKAVFTGAEVPKERGEIVGEDYIVIGNLLKNVKVLESMASRFEENCENFVLRLLNALKAGSDSGGDKRGEKSAAIIVVDKAKVLLNLRVDERPNPVQELINTVLENLQSSKLVT